Protein AF-A0A916G5L5-F1 (afdb_monomer)

Radius of gyration: 26.06 Å; Cα contacts (8 Å, |Δi|>4): 77; chains: 1; bounding box: 59×26×70 Å

Foldseek 3Di:
DVVVVVVVVVVVVVVVVVVVVVVVVVVVCVVPPDLVPFAEEEDEDEQQQDDPVVVVVVVVVCVVVGHSYYDYHYDYPPGDHHPGHPPDPVNVD

Mean predicted aligned error: 6.39 Å

Nearest PDB structures (foldseek):
  5ndy-assembly1_D  TM=5.288E-01  e=1.088E+00  Methanothermobacter thermautotrophicus str. Delta H
  4a26-assembly1_B  TM=3.764E-01  e=1.749E+00  Leishmania major

Secondary structure (DSSP, 8-state):
-HHHHHHHHHHHHHHHHHHHHHHHHHHHHHHS--GGGS-EEEEEEETTB--HHHHHHHHHHHHHTT--EEEEEEE-TT----SS-TTSHHHH-

Structure (mmCIF, N/CA/C/O backbone):
data_AF-A0A916G5L5-F1
#
_entry.id   AF-A0A916G5L5-F1
#
loop_
_atom_site.group_PDB
_atom_site.id
_atom_site.type_symbol
_atom_site.label_atom_id
_atom_site.label_alt_id
_atom_site.label_comp_id
_atom_site.label_asym_id
_atom_site.label_entity_id
_atom_site.label_seq_id
_atom_site.pdbx_PDB_ins_code
_atom_site.Cartn_x
_atom_site.Cartn_y
_atom_site.Cartn_z
_atom_site.occupancy
_atom_site.B_iso_or_equiv
_atom_site.auth_seq_id
_atom_site.auth_comp_id
_atom_site.auth_asym_id
_atom_site.auth_atom_id
_atom_site.pdbx_PDB_model_num
ATOM 1 N N . MET A 1 1 ? -39.332 15.954 46.995 1.00 61.50 1 MET A N 1
ATOM 2 C CA . MET A 1 1 ? -38.001 15.314 47.125 1.00 61.50 1 MET A CA 1
ATOM 3 C C . MET A 1 1 ? -37.889 13.981 46.374 1.00 61.50 1 MET A C 1
ATOM 5 O O . MET A 1 1 ? -36.948 13.843 45.609 1.00 61.50 1 MET A O 1
ATOM 9 N N . ALA A 1 2 ? -38.856 13.055 46.461 1.00 59.00 2 ALA A N 1
ATOM 10 C CA . ALA A 1 2 ? -38.795 11.757 45.756 1.00 59.00 2 ALA A CA 1
ATOM 11 C C . ALA A 1 2 ? -38.645 11.830 44.213 1.00 59.00 2 ALA A C 1
ATOM 13 O O . ALA A 1 2 ? -37.890 11.060 43.630 1.00 59.00 2 ALA A O 1
ATOM 14 N N . ARG A 1 3 ? -39.302 12.790 43.538 1.00 60.81 3 ARG A N 1
ATOM 15 C CA . ARG A 1 3 ? -39.209 12.956 42.069 1.00 60.81 3 ARG A CA 1
ATOM 16 C C . ARG A 1 3 ? -37.827 13.409 41.579 1.00 60.81 3 ARG A C 1
ATOM 18 O O . ARG A 1 3 ? -37.399 12.989 40.514 1.00 60.81 3 ARG A O 1
ATOM 25 N N . VAL A 1 4 ? -37.127 14.233 42.362 1.00 64.44 4 VAL A N 1
ATOM 26 C CA . VAL A 1 4 ? -35.777 14.720 42.022 1.00 64.44 4 VAL A CA 1
ATOM 27 C C . VAL A 1 4 ? -34.751 13.596 42.189 1.00 64.44 4 VAL A C 1
ATOM 29 O O . VAL A 1 4 ? -33.922 13.403 41.309 1.00 64.44 4 VAL A O 1
ATOM 32 N N . ALA A 1 5 ? -34.871 12.798 43.255 1.00 65.56 5 ALA A N 1
ATOM 33 C CA . ALA A 1 5 ? -34.026 11.623 43.481 1.00 65.56 5 ALA A CA 1
ATOM 34 C C . ALA A 1 5 ? -34.228 10.518 42.422 1.00 65.56 5 ALA A C 1
ATOM 36 O O . ALA A 1 5 ? -33.279 9.841 42.039 1.00 65.56 5 ALA A O 1
ATOM 37 N N . SER A 1 6 ? -35.453 10.354 41.910 1.00 72.31 6 SER A N 1
ATOM 38 C CA . SER A 1 6 ? -35.726 9.411 40.818 1.00 72.31 6 SER A CA 1
ATOM 39 C C . SER A 1 6 ? -35.114 9.863 39.488 1.00 72.31 6 SER A C 1
ATOM 41 O O . SER A 1 6 ? -34.630 9.027 38.733 1.00 72.31 6 SER A O 1
ATOM 43 N N . LEU A 1 7 ? -35.114 11.170 39.198 1.00 77.38 7 LEU A N 1
ATOM 44 C CA . LEU A 1 7 ? -34.577 11.705 37.944 1.00 77.38 7 LEU A CA 1
ATOM 45 C C . LEU A 1 7 ? -33.045 11.598 37.893 1.00 77.38 7 LEU A C 1
ATOM 47 O O . LEU A 1 7 ? -32.482 11.215 36.870 1.00 77.38 7 LEU A O 1
ATOM 51 N N . THR A 1 8 ? -32.367 11.878 39.009 1.00 81.62 8 THR A N 1
ATOM 52 C CA . THR A 1 8 ? -30.908 11.729 39.113 1.00 81.62 8 THR A CA 1
ATOM 53 C C . THR A 1 8 ? -30.477 10.269 38.995 1.00 81.62 8 THR A C 1
ATOM 55 O O . THR A 1 8 ? -29.523 9.979 38.276 1.00 81.62 8 THR A O 1
ATOM 58 N N . ALA A 1 9 ? -31.204 9.336 39.616 1.00 82.50 9 ALA A N 1
ATOM 59 C CA . ALA A 1 9 ? -30.937 7.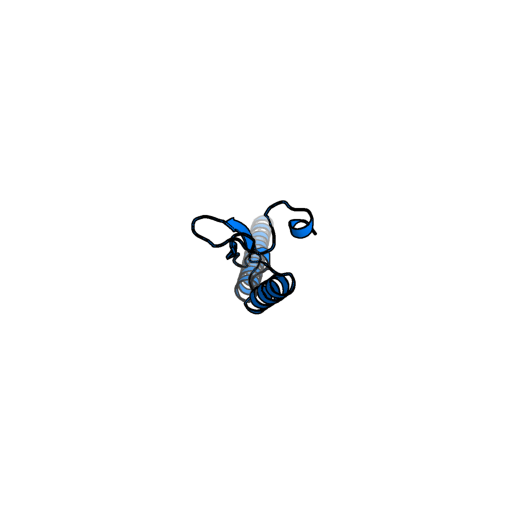905 39.476 1.00 82.50 9 ALA A CA 1
ATOM 60 C C . ALA A 1 9 ? -31.069 7.429 38.016 1.00 82.50 9 ALA A C 1
ATOM 62 O O . ALA A 1 9 ? -30.190 6.725 37.522 1.00 82.50 9 ALA A O 1
ATOM 63 N N . SER A 1 10 ? -32.106 7.861 37.289 1.00 84.50 10 SER A N 1
ATOM 64 C CA . SER A 1 10 ? -32.279 7.513 35.869 1.00 84.50 10 SER A CA 1
ATOM 65 C C . SER A 1 10 ? -31.165 8.067 34.973 1.00 84.50 10 SER A C 1
ATOM 67 O O . SER A 1 10 ? -30.725 7.376 34.052 1.00 84.50 10 SER A O 1
ATOM 69 N N . ILE A 1 11 ? -30.672 9.279 35.252 1.00 89.25 11 ILE A N 1
ATOM 70 C CA . ILE A 1 11 ? -29.537 9.871 34.525 1.00 89.25 11 ILE A CA 1
ATOM 71 C C . ILE A 1 11 ? -28.260 9.060 34.773 1.00 89.25 11 ILE A C 1
ATOM 73 O O . ILE A 1 11 ? -27.558 8.726 33.820 1.00 89.25 11 ILE A O 1
ATOM 77 N N . LEU A 1 12 ? -27.979 8.690 36.026 1.00 89.31 12 LEU A N 1
ATOM 78 C CA . LEU A 1 12 ? -26.795 7.896 36.374 1.00 89.31 12 LEU A CA 1
ATOM 79 C C . LEU A 1 12 ? -26.819 6.505 35.729 1.00 89.31 12 LEU A C 1
ATOM 81 O O . LEU A 1 12 ? -25.803 6.064 35.195 1.00 89.31 12 LEU A O 1
ATOM 85 N N . VAL A 1 13 ? -27.979 5.839 35.712 1.00 90.38 13 VAL A N 1
ATOM 86 C CA . VAL A 1 13 ? -28.146 4.538 35.039 1.00 90.38 13 VAL A CA 1
ATOM 87 C C . VAL A 1 13 ? -27.937 4.667 33.529 1.00 90.38 13 VAL A C 1
ATOM 89 O O . VAL A 1 13 ? -27.226 3.858 32.938 1.00 90.38 13 VAL A O 1
ATOM 92 N N . SER A 1 14 ? -28.501 5.705 32.908 1.00 87.94 14 SER A N 1
ATOM 93 C CA . SER A 1 14 ? -28.338 5.953 31.469 1.00 87.94 14 SER A CA 1
ATOM 94 C C . SER A 1 14 ? -26.877 6.222 31.099 1.00 87.94 14 SER A C 1
ATOM 96 O O . SER A 1 14 ? -26.386 5.697 30.100 1.00 87.94 14 SER A O 1
ATOM 98 N N . LEU A 1 15 ? -26.159 6.991 31.923 1.00 89.75 15 LEU A N 1
ATOM 99 C CA . LEU A 1 15 ? -24.743 7.289 31.712 1.00 89.75 15 LEU A CA 1
ATOM 100 C C . LEU A 1 15 ? -23.867 6.036 31.863 1.00 89.75 15 LEU A C 1
ATOM 102 O O . LEU A 1 15 ? -23.004 5.800 31.022 1.00 89.75 15 LEU A O 1
ATOM 106 N N . ALA A 1 16 ? -24.122 5.206 32.879 1.00 89.00 16 ALA A N 1
ATOM 107 C CA . ALA A 1 16 ? -23.408 3.942 33.077 1.00 89.00 16 ALA A CA 1
ATOM 108 C C . ALA A 1 16 ? -23.670 2.927 31.947 1.00 89.00 16 ALA A C 1
ATOM 110 O O . ALA A 1 16 ? -22.769 2.201 31.533 1.00 89.00 16 ALA A O 1
ATOM 111 N N . ALA A 1 17 ? -24.893 2.887 31.411 1.00 87.12 17 ALA A N 1
ATOM 112 C CA . ALA A 1 17 ? -25.206 2.059 30.249 1.00 87.12 17 ALA A CA 1
ATOM 113 C C . ALA A 1 17 ? -24.471 2.552 28.989 1.00 87.12 17 ALA A C 1
ATOM 115 O O . ALA A 1 17 ? -23.910 1.746 28.247 1.00 87.12 17 ALA A O 1
ATOM 116 N N . ALA A 1 18 ? -24.422 3.869 28.764 1.00 88.00 18 ALA A N 1
ATOM 117 C CA . ALA A 1 18 ? -23.711 4.457 27.630 1.00 88.00 18 ALA A CA 1
ATOM 118 C C . ALA A 1 18 ? -22.195 4.187 27.680 1.00 88.00 18 ALA A C 1
ATOM 120 O O . ALA A 1 18 ? -21.603 3.853 26.652 1.00 88.00 18 ALA A O 1
ATOM 121 N N . THR A 1 19 ? -21.566 4.270 28.859 1.00 88.56 19 THR A N 1
ATOM 122 C CA . THR A 1 19 ? -20.135 3.952 29.012 1.00 88.56 19 THR A CA 1
ATOM 123 C C . THR A 1 19 ? -19.848 2.473 28.767 1.00 88.56 19 THR A C 1
ATOM 125 O O . THR A 1 19 ? -18.901 2.160 28.047 1.00 88.56 19 THR A O 1
ATOM 128 N N . ALA A 1 20 ? -20.681 1.564 29.283 1.00 88.00 20 ALA A N 1
ATOM 129 C CA . ALA A 1 20 ? -20.533 0.126 29.051 1.00 88.00 20 ALA A CA 1
ATOM 130 C C . ALA A 1 20 ? -20.660 -0.243 27.560 1.00 88.00 20 ALA A C 1
ATOM 132 O O . ALA A 1 20 ? -19.863 -1.029 27.044 1.00 88.00 20 ALA A O 1
ATOM 133 N N . LEU A 1 21 ? -21.616 0.362 26.844 1.00 87.56 21 LEU A N 1
ATOM 134 C CA . LEU A 1 21 ? -21.765 0.187 25.394 1.00 87.56 21 LEU A CA 1
ATOM 135 C C . LEU A 1 21 ? -20.547 0.717 24.626 1.00 87.56 21 LEU A C 1
ATOM 137 O O . LEU A 1 21 ? -20.051 0.040 23.726 1.00 87.56 21 LEU A O 1
ATOM 141 N N . GLY A 1 22 ? -20.036 1.892 25.005 1.00 89.75 22 GLY A N 1
ATOM 142 C CA . GLY A 1 22 ? -18.821 2.463 24.419 1.00 89.75 22 GLY A CA 1
ATOM 143 C C . GLY A 1 22 ? -17.586 1.584 24.640 1.00 89.75 22 GLY A C 1
ATOM 144 O O . GLY A 1 22 ? -16.816 1.363 23.707 1.00 89.75 22 GLY A O 1
ATOM 145 N N . GLN A 1 23 ? -17.427 1.018 25.840 1.00 90.75 23 GLN A N 1
ATOM 146 C CA . GLN A 1 23 ? -16.332 0.098 26.158 1.00 90.75 23 GLN A CA 1
ATOM 147 C C . GLN A 1 23 ? -16.423 -1.199 25.345 1.00 90.75 23 GLN A C 1
ATOM 149 O O . GLN A 1 23 ? -15.419 -1.638 24.790 1.00 90.75 23 GLN A O 1
ATOM 154 N N . SER A 1 24 ? -17.623 -1.774 25.215 1.00 91.62 24 SER A N 1
ATOM 155 C CA . SER A 1 24 ? -17.848 -2.966 24.389 1.00 91.62 24 SER A CA 1
ATOM 156 C C . SER A 1 24 ? -17.551 -2.705 22.907 1.00 91.62 24 SER A C 1
ATOM 158 O O . SER A 1 24 ? -16.921 -3.534 22.247 1.00 91.62 24 SER A O 1
ATOM 160 N N . ALA A 1 25 ? -17.945 -1.538 22.386 1.00 94.25 25 ALA A N 1
ATOM 161 C CA . ALA A 1 25 ? -17.642 -1.139 21.014 1.00 94.25 25 ALA A CA 1
ATOM 162 C C . ALA A 1 25 ? -16.132 -0.967 20.787 1.00 94.25 25 ALA A C 1
ATOM 164 O O . ALA A 1 25 ? -15.604 -1.504 19.811 1.00 94.25 25 ALA A O 1
ATOM 165 N N . LEU A 1 26 ? -15.434 -0.286 21.704 1.00 96.06 26 LEU A N 1
ATOM 166 C CA . LEU A 1 26 ? -13.986 -0.093 21.631 1.00 96.06 26 LEU A CA 1
ATOM 167 C C . LEU A 1 26 ? -13.243 -1.430 21.685 1.00 96.06 26 LEU A C 1
ATOM 169 O O . LEU A 1 26 ? -12.393 -1.686 20.836 1.00 96.06 26 LEU A O 1
ATOM 173 N N . GLU A 1 27 ? -13.595 -2.301 22.633 1.00 96.62 27 GLU A N 1
ATOM 174 C CA . GLU A 1 27 ? -13.010 -3.637 22.758 1.00 96.62 27 GLU A CA 1
ATOM 175 C C . GLU A 1 27 ? -13.193 -4.448 21.471 1.00 96.62 27 GLU A C 1
ATOM 177 O O . GLU A 1 27 ? -12.240 -5.057 20.981 1.00 96.62 27 GLU A O 1
ATOM 182 N N . LYS A 1 28 ? -14.394 -4.412 20.882 1.00 96.31 28 LYS A N 1
ATOM 183 C CA . LYS A 1 28 ? -14.670 -5.082 19.609 1.00 96.31 28 LYS A CA 1
ATOM 184 C C . LYS A 1 28 ? -13.799 -4.528 18.481 1.00 96.31 28 LYS A C 1
ATOM 186 O O . LYS A 1 28 ? -13.154 -5.316 17.800 1.00 96.31 28 LYS A O 1
ATOM 191 N N . SER A 1 29 ? -13.743 -3.205 18.310 1.00 96.56 29 SER A N 1
ATOM 192 C CA . SER A 1 29 ? -12.915 -2.572 17.269 1.00 96.56 29 SER A CA 1
ATOM 193 C C . SER A 1 29 ? -11.416 -2.735 17.505 1.00 96.56 29 SER A C 1
ATOM 195 O O . SER A 1 29 ? -10.634 -2.662 16.572 1.00 96.56 29 SER A O 1
ATOM 197 N N . PHE A 1 30 ? -10.991 -2.953 18.747 1.00 96.31 30 PHE A N 1
ATOM 198 C CA . PHE A 1 30 ? -9.592 -3.220 19.052 1.00 96.31 30 PHE A CA 1
ATOM 199 C C . PHE A 1 30 ? -9.211 -4.662 18.697 1.00 96.31 30 PHE A C 1
ATOM 201 O O . PHE A 1 30 ? -8.132 -4.901 18.163 1.00 96.31 30 PHE A O 1
ATOM 208 N N . ARG A 1 31 ? -10.108 -5.625 18.959 1.00 97.19 31 ARG A N 1
ATOM 209 C CA . ARG A 1 31 ? -9.924 -7.034 18.573 1.00 97.19 31 ARG A CA 1
ATOM 210 C C . ARG A 1 31 ? -10.031 -7.252 17.062 1.00 97.19 31 ARG A C 1
ATOM 212 O O . ARG A 1 31 ? -9.311 -8.093 16.535 1.00 97.19 31 ARG A O 1
ATOM 219 N N . ASP A 1 32 ? -10.916 -6.516 16.393 1.00 95.75 32 ASP A N 1
ATOM 220 C CA . ASP A 1 32 ? -11.112 -6.541 14.940 1.00 95.75 32 ASP A CA 1
ATOM 221 C C . ASP A 1 32 ? -11.067 -5.106 14.380 1.00 95.75 32 ASP A C 1
ATOM 223 O O . ASP A 1 32 ? -12.108 -4.444 14.277 1.00 95.75 32 ASP A O 1
ATOM 227 N N . PRO A 1 33 ? -9.858 -4.583 14.088 1.00 96.38 33 PRO A N 1
ATOM 228 C CA . PRO A 1 33 ? -9.674 -3.217 13.61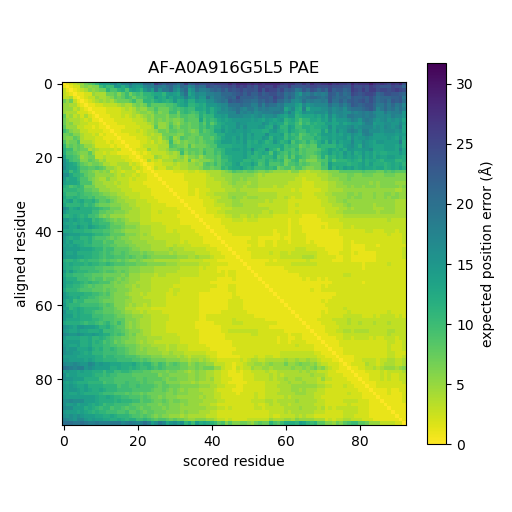1 1.00 96.38 33 PRO A CA 1
ATOM 229 C C . PRO A 1 33 ? -10.447 -2.927 12.321 1.00 96.38 33 PRO A C 1
ATOM 231 O O . PRO A 1 33 ? -10.362 -3.702 11.360 1.00 96.38 33 PRO A O 1
ATOM 234 N N . PRO A 1 34 ? -11.154 -1.784 12.243 1.00 95.56 34 PRO A N 1
ATOM 235 C CA . PRO A 1 34 ? -11.863 -1.408 11.033 1.00 95.56 34 PRO A CA 1
ATOM 236 C C . PRO A 1 34 ? -10.875 -1.045 9.914 1.00 95.56 34 PRO A C 1
ATOM 238 O O . PRO A 1 34 ? -9.673 -0.864 10.131 1.00 95.56 34 PRO A O 1
ATOM 241 N N . ARG A 1 35 ? -11.372 -0.937 8.677 1.00 95.12 35 ARG A N 1
ATOM 242 C CA . ARG A 1 35 ? -10.524 -0.744 7.489 1.00 95.12 35 ARG A CA 1
ATOM 243 C C . ARG A 1 35 ? -9.676 0.526 7.576 1.00 95.12 35 ARG A C 1
ATOM 245 O O . ARG A 1 35 ? -8.516 0.495 7.185 1.00 95.12 35 ARG A O 1
ATOM 252 N N . GLU A 1 36 ? -10.247 1.609 8.081 1.00 96.50 36 GLU A N 1
ATOM 253 C CA . GLU A 1 36 ? -9.611 2.916 8.261 1.00 96.50 36 GLU A CA 1
ATOM 254 C C . GLU A 1 36 ? -8.459 2.911 9.276 1.00 96.50 36 GLU A C 1
ATOM 256 O O . GLU A 1 36 ? -7.622 3.806 9.241 1.00 96.50 36 GLU A O 1
ATOM 261 N N . ALA A 1 37 ? -8.385 1.899 10.147 1.00 97.50 37 ALA A N 1
ATOM 262 C CA . ALA A 1 37 ? -7.287 1.727 11.095 1.00 97.50 37 ALA A CA 1
ATOM 263 C C . ALA A 1 37 ? -6.123 0.900 10.520 1.00 97.50 37 ALA A C 1
ATOM 265 O O . ALA A 1 37 ? -5.085 0.758 11.170 1.00 97.50 37 ALA A O 1
ATOM 266 N N . ARG A 1 38 ? -6.275 0.321 9.320 1.00 97.88 38 ARG A N 1
ATOM 267 C CA . ARG A 1 38 ? -5.224 -0.495 8.706 1.00 97.88 38 ARG A CA 1
ATOM 268 C C . ARG A 1 38 ? -4.065 0.384 8.228 1.00 97.88 38 ARG A C 1
ATOM 270 O O . ARG A 1 38 ? -4.306 1.418 7.607 1.00 97.88 38 ARG A O 1
ATOM 277 N N . PRO A 1 39 ? -2.808 -0.040 8.436 1.00 97.88 39 PRO A N 1
ATOM 278 C CA . PRO A 1 39 ? -1.659 0.731 7.988 1.00 97.88 39 PRO A CA 1
ATOM 279 C C . PRO A 1 39 ? -1.574 0.768 6.461 1.00 97.88 39 PRO A C 1
ATOM 281 O O . PRO A 1 39 ? -2.042 -0.138 5.763 1.00 97.88 39 PRO A O 1
ATOM 284 N N . HIS A 1 40 ? -0.944 1.820 5.948 1.00 98.31 40 HIS A N 1
ATOM 285 C CA . HIS A 1 40 ? -0.589 1.960 4.539 1.00 98.31 40 HIS A CA 1
ATOM 286 C C . HIS A 1 40 ? 0.919 1.783 4.347 1.00 98.31 40 HIS A C 1
ATOM 288 O O . HIS A 1 40 ? 1.688 1.883 5.303 1.00 98.31 40 HIS A O 1
ATOM 294 N N . THR A 1 41 ? 1.341 1.553 3.105 1.00 98.31 41 THR A N 1
ATOM 295 C CA . THR A 1 41 ? 2.760 1.494 2.730 1.00 98.31 41 THR A CA 1
ATOM 296 C C . THR A 1 41 ? 3.100 2.481 1.617 1.00 98.31 41 THR A C 1
ATOM 298 O O . THR A 1 41 ? 2.223 2.935 0.879 1.00 98.31 41 THR A O 1
ATOM 301 N N . TRP A 1 42 ? 4.382 2.796 1.473 1.00 98.50 42 TRP A N 1
ATOM 302 C CA . TRP A 1 42 ? 4.905 3.427 0.265 1.00 98.50 42 TRP A CA 1
ATOM 3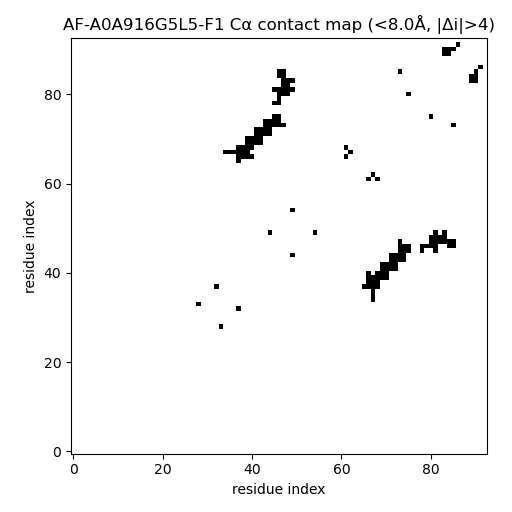03 C C . TRP A 1 42 ? 5.270 2.349 -0.745 1.00 98.50 42 TRP A C 1
ATOM 305 O O . TRP A 1 42 ? 5.922 1.361 -0.404 1.00 98.50 42 TRP A O 1
ATOM 315 N N . TRP A 1 43 ? 4.855 2.547 -1.990 1.00 98.44 43 TRP A N 1
ATOM 316 C CA . TRP A 1 43 ? 5.138 1.632 -3.084 1.00 98.44 43 TRP A CA 1
ATOM 317 C C . TRP A 1 43 ? 5.783 2.406 -4.228 1.00 98.44 43 TRP A C 1
ATOM 319 O O . TRP A 1 43 ? 5.127 3.136 -4.971 1.00 98.44 43 TRP A O 1
ATOM 329 N N . HIS A 1 44 ? 7.106 2.295 -4.308 1.00 97.69 44 HIS A N 1
ATOM 330 C CA . HIS A 1 44 ? 7.899 2.971 -5.322 1.00 97.69 44 HIS A CA 1
ATOM 331 C C . HIS A 1 44 ? 7.961 2.108 -6.577 1.00 97.69 44 HIS A C 1
ATOM 333 O O . HIS A 1 44 ? 8.484 0.995 -6.548 1.00 97.69 44 HIS A O 1
ATOM 339 N N . TRP A 1 45 ? 7.439 2.626 -7.680 1.00 97.50 45 TRP A N 1
ATOM 340 C CA . TRP A 1 45 ? 7.663 2.069 -9.003 1.00 97.50 45 TRP A CA 1
ATOM 341 C C . TRP A 1 45 ? 8.983 2.621 -9.531 1.00 97.50 45 TRP A C 1
ATOM 343 O O . TRP A 1 45 ? 9.200 3.833 -9.602 1.00 97.50 45 TRP A O 1
ATOM 353 N N . MET A 1 46 ? 9.889 1.699 -9.832 1.00 97.38 46 MET A N 1
ATOM 354 C CA . MET A 1 46 ? 11.304 1.990 -10.021 1.00 97.38 46 MET A CA 1
ATOM 355 C C . MET A 1 46 ? 11.590 2.210 -11.506 1.00 97.38 46 MET A C 1
ATOM 357 O O . MET A 1 46 ? 11.789 1.257 -12.248 1.00 97.38 46 MET A O 1
ATOM 361 N N . ASN A 1 47 ? 11.590 3.463 -11.946 1.00 9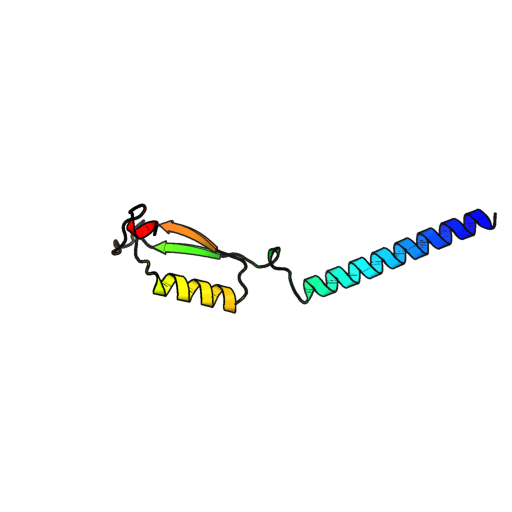6.75 47 ASN A N 1
ATOM 362 C CA . ASN A 1 47 ? 11.952 3.924 -13.288 1.00 96.75 47 ASN A CA 1
ATOM 363 C C . ASN A 1 47 ? 11.334 3.114 -14.441 1.00 96.75 47 ASN A C 1
ATOM 365 O O . ASN A 1 47 ? 12.045 2.630 -15.314 1.00 96.75 47 ASN A O 1
ATOM 369 N N . GLY A 1 48 ? 10.020 2.884 -14.412 1.00 96.19 48 GLY A N 1
ATOM 370 C CA . GLY A 1 48 ? 9.350 2.116 -15.468 1.00 96.19 48 GLY A CA 1
ATOM 371 C C . GLY A 1 48 ? 9.531 0.596 -15.398 1.00 96.19 48 GLY A C 1
ATOM 372 O O . GLY A 1 48 ? 8.996 -0.121 -16.243 1.00 96.19 48 GL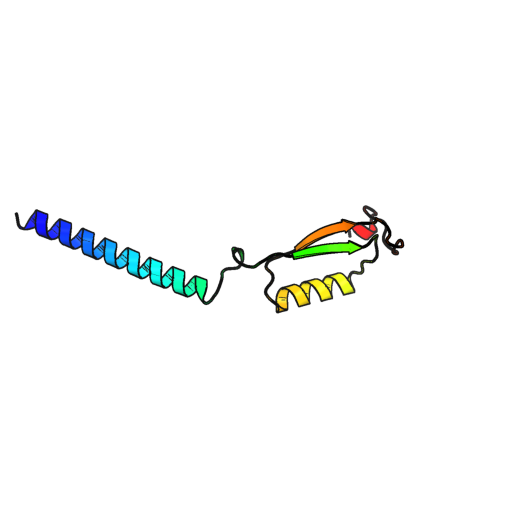Y A O 1
ATOM 373 N N . ASN A 1 49 ? 10.237 0.073 -14.388 1.00 96.88 49 ASN A N 1
ATOM 374 C CA . ASN A 1 49 ? 10.332 -1.363 -14.108 1.00 96.88 49 ASN A CA 1
ATOM 375 C C . ASN A 1 49 ? 9.074 -1.838 -13.372 1.00 96.88 49 ASN A C 1
ATOM 377 O O . ASN A 1 49 ? 9.096 -2.159 -12.184 1.00 96.88 49 ASN A O 1
ATOM 381 N N . VAL A 1 50 ? 7.957 -1.840 -14.091 1.00 95.81 50 VAL A N 1
ATOM 382 C CA . VAL A 1 50 ? 6.646 -2.234 -13.585 1.00 95.81 50 VAL A CA 1
ATOM 383 C C . VAL A 1 50 ? 5.949 -3.136 -14.597 1.00 95.81 50 VAL A C 1
ATOM 385 O O . VAL A 1 50 ? 6.085 -2.963 -15.805 1.00 95.81 50 VAL A O 1
ATOM 388 N N . THR A 1 51 ? 5.199 -4.122 -14.107 1.00 96.25 51 THR A N 1
ATOM 389 C CA . THR A 1 51 ? 4.384 -5.008 -14.947 1.00 96.25 51 THR A CA 1
ATOM 390 C C . THR A 1 51 ? 3.008 -5.200 -14.323 1.00 96.25 51 THR A C 1
ATOM 392 O O . THR A 1 51 ? 2.875 -5.185 -13.100 1.00 96.25 51 THR A O 1
ATOM 395 N N . ARG A 1 52 ? 1.977 -5.447 -15.144 1.00 95.44 52 ARG A N 1
ATOM 396 C CA . ARG A 1 52 ? 0.619 -5.737 -14.641 1.00 95.44 52 ARG A CA 1
ATOM 397 C C . ARG A 1 52 ? 0.592 -6.951 -13.712 1.00 95.44 52 ARG A C 1
ATOM 399 O O . ARG A 1 52 ? -0.049 -6.902 -12.672 1.00 95.44 52 ARG A O 1
ATOM 406 N N . ALA A 1 53 ? 1.324 -8.010 -14.063 1.00 97.81 53 ALA A N 1
ATOM 407 C CA . ALA A 1 53 ? 1.422 -9.210 -13.236 1.00 97.81 53 ALA A CA 1
ATOM 408 C C . ALA A 1 53 ? 2.060 -8.916 -11.866 1.00 97.81 53 ALA A C 1
ATOM 410 O O . ALA A 1 53 ? 1.545 -9.371 -10.848 1.00 97.81 53 ALA A O 1
ATOM 411 N N . GLY A 1 54 ? 3.131 -8.114 -11.836 1.00 98.06 54 GLY A N 1
ATOM 412 C CA . GLY A 1 54 ? 3.762 -7.669 -10.591 1.00 98.06 54 GLY A CA 1
ATOM 413 C C . GLY A 1 54 ? 2.836 -6.793 -9.748 1.00 98.06 54 GLY A C 1
ATOM 414 O O . GLY A 1 54 ? 2.692 -7.036 -8.558 1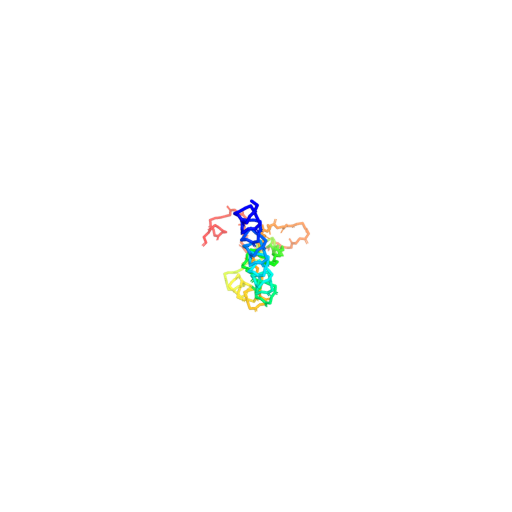.00 98.06 54 GLY A O 1
ATOM 415 N N . ILE A 1 55 ? 2.127 -5.846 -10.377 1.00 97.56 55 ILE A N 1
ATOM 416 C CA . ILE A 1 55 ? 1.115 -5.011 -9.710 1.00 97.56 55 ILE A CA 1
ATOM 417 C C . ILE A 1 55 ? 0.057 -5.879 -9.020 1.00 97.56 55 ILE A C 1
ATOM 419 O O . ILE A 1 55 ? -0.271 -5.643 -7.859 1.00 97.56 55 ILE A O 1
ATOM 423 N N . THR A 1 56 ? -0.476 -6.885 -9.716 1.00 98.44 56 THR A N 1
ATOM 424 C CA . THR A 1 56 ? -1.470 -7.802 -9.144 1.00 98.44 56 THR A CA 1
ATOM 425 C C . THR A 1 56 ? -0.895 -8.579 -7.965 1.00 98.44 56 THR A C 1
ATOM 427 O O . THR A 1 56 ? -1.504 -8.578 -6.897 1.00 98.44 56 THR A O 1
ATOM 430 N N . ALA A 1 57 ? 0.282 -9.186 -8.132 1.00 98.69 57 ALA A N 1
ATOM 431 C CA . ALA A 1 57 ? 0.920 -9.974 -7.082 1.00 98.69 57 ALA A CA 1
ATOM 432 C C . ALA A 1 57 ? 1.211 -9.137 -5.824 1.00 98.69 57 ALA A C 1
ATOM 434 O O . ALA A 1 57 ? 0.908 -9.567 -4.710 1.00 98.69 57 ALA A O 1
ATOM 435 N N . ASP A 1 58 ? 1.726 -7.919 -6.001 1.00 98.62 58 ASP A N 1
ATOM 436 C CA . ASP A 1 58 ? 2.004 -6.995 -4.904 1.00 98.62 58 ASP A CA 1
ATOM 437 C C . ASP A 1 58 ? 0.714 -6.632 -4.155 1.00 98.62 58 ASP A C 1
ATOM 439 O O . ASP A 1 58 ? 0.649 -6.760 -2.932 1.00 98.62 58 ASP A O 1
ATOM 443 N N . LEU A 1 59 ? -0.348 -6.234 -4.864 1.00 98.38 59 LEU A N 1
ATOM 444 C CA . LEU A 1 59 ? -1.621 -5.853 -4.239 1.00 98.38 59 LEU A CA 1
ATOM 445 C C . LEU A 1 59 ? -2.305 -7.028 -3.522 1.00 98.38 59 LEU A C 1
ATOM 447 O O . LEU A 1 59 ? -2.889 -6.837 -2.448 1.00 98.38 59 LEU A O 1
ATOM 451 N N . GLU A 1 60 ? -2.220 -8.240 -4.072 1.00 98.69 60 GLU A N 1
ATOM 452 C CA . GLU A 1 60 ? -2.705 -9.459 -3.418 1.00 98.69 60 GLU A CA 1
ATOM 453 C C . GLU A 1 60 ? -1.928 -9.745 -2.131 1.00 98.69 60 GLU A C 1
ATOM 455 O O . GLU A 1 60 ? -2.544 -9.968 -1.084 1.00 98.69 60 GLU A O 1
ATOM 460 N N . ALA A 1 61 ? -0.596 -9.651 -2.165 1.00 98.69 61 ALA A N 1
ATOM 461 C CA . ALA A 1 61 ? 0.246 -9.822 -0.984 1.00 98.69 61 ALA A CA 1
ATOM 462 C C . ALA A 1 61 ? -0.067 -8.766 0.091 1.00 98.69 61 ALA A C 1
ATOM 464 O O . ALA A 1 61 ? -0.276 -9.107 1.258 1.00 98.69 61 ALA A O 1
ATOM 465 N N . MET A 1 62 ? -0.199 -7.491 -0.296 1.00 98.56 62 MET A N 1
ATOM 466 C CA . MET A 1 62 ? -0.591 -6.402 0.609 1.00 98.56 62 MET A CA 1
ATOM 467 C C . MET A 1 62 ? -1.951 -6.676 1.266 1.00 98.56 62 MET A C 1
ATOM 469 O O . MET A 1 62 ? -2.123 -6.467 2.472 1.00 98.56 62 MET A O 1
ATOM 473 N N . LYS A 1 63 ? -2.921 -7.185 0.496 1.00 97.69 63 LYS A N 1
ATOM 474 C CA . LYS A 1 63 ? -4.242 -7.558 1.014 1.00 97.69 63 LYS A CA 1
ATOM 475 C C . LYS A 1 63 ? -4.161 -8.729 1.992 1.00 97.69 63 LYS A C 1
ATOM 477 O O . LYS A 1 63 ? -4.828 -8.671 3.030 1.00 97.69 63 LYS A O 1
ATOM 482 N N . GLN A 1 64 ? -3.370 -9.755 1.676 1.00 98.38 64 GLN A N 1
ATOM 483 C CA . GLN A 1 64 ? -3.184 -10.950 2.506 1.00 98.38 64 GLN A CA 1
ATOM 484 C C . GLN A 1 64 ? -2.610 -10.611 3.882 1.00 98.38 64 GLN A C 1
ATOM 486 O O . GLN A 1 64 ? -3.099 -11.125 4.885 1.00 98.38 64 GLN A O 1
ATOM 491 N N . ILE A 1 65 ? -1.636 -9.700 3.948 1.00 97.56 65 ILE A N 1
ATOM 492 C CA . ILE A 1 65 ? -1.024 -9.278 5.220 1.00 97.56 65 ILE A CA 1
ATOM 493 C C . ILE A 1 65 ? -1.820 -8.189 5.956 1.00 97.56 65 ILE A C 1
ATOM 495 O O . ILE A 1 65 ? -1.435 -7.765 7.042 1.00 97.56 65 ILE A O 1
ATOM 499 N N . GLY A 1 66 ? -2.935 -7.725 5.385 1.00 97.12 66 GLY A N 1
ATOM 500 C CA . GLY A 1 66 ? -3.863 -6.821 6.061 1.00 97.12 66 GLY A CA 1
ATOM 501 C C . GLY A 1 66 ? -3.607 -5.324 5.875 1.00 97.12 66 GLY A C 1
ATOM 502 O O . GLY A 1 66 ? -4.212 -4.539 6.606 1.00 97.12 66 GLY A O 1
ATOM 503 N N . LEU A 1 67 ? -2.803 -4.899 4.893 1.00 98.31 67 LEU A N 1
ATOM 504 C CA . LEU A 1 67 ? -2.647 -3.472 4.587 1.00 98.31 67 LEU A CA 1
ATOM 505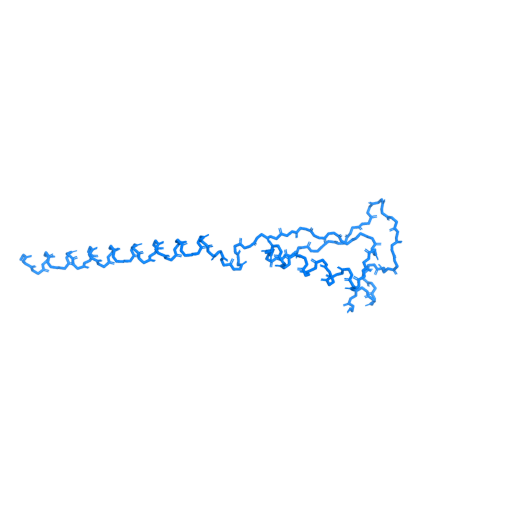 C C . LEU A 1 67 ? -3.975 -2.840 4.133 1.00 98.31 67 LEU A C 1
ATOM 507 O O . LEU A 1 67 ? -4.852 -3.491 3.550 1.00 98.31 67 LEU A O 1
ATOM 511 N N . GLY A 1 68 ? -4.137 -1.557 4.457 1.00 97.38 68 GLY A N 1
ATOM 512 C CA . GLY A 1 68 ? -5.307 -0.744 4.113 1.00 97.38 68 GLY A CA 1
ATOM 513 C C . GLY A 1 68 ? -5.206 -0.081 2.741 1.00 97.38 68 GLY A C 1
ATOM 514 O O . GLY A 1 68 ? -6.232 0.178 2.107 1.00 97.38 68 GLY A O 1
ATOM 515 N N . GLY A 1 69 ? -3.977 0.136 2.271 1.00 97.56 69 GLY A N 1
ATOM 516 C CA . GLY A 1 69 ? -3.683 0.833 1.027 1.00 97.56 69 GLY A CA 1
ATOM 517 C C . GLY A 1 69 ? -2.187 1.045 0.805 1.00 97.56 69 GLY A C 1
ATOM 518 O O . GLY A 1 69 ? -1.352 0.693 1.641 1.00 97.56 69 GLY A O 1
ATOM 519 N N . ALA A 1 70 ? -1.864 1.646 -0.336 1.00 98.06 70 ALA A N 1
ATOM 520 C CA . ALA A 1 70 ? -0.513 2.033 -0.708 1.00 98.06 70 ALA A CA 1
ATOM 521 C C . ALA A 1 70 ? -0.522 3.440 -1.311 1.00 98.06 70 ALA A C 1
ATOM 523 O O . ALA A 1 70 ? -1.478 3.828 -1.986 1.00 98.06 70 ALA A O 1
ATOM 524 N N . GLN A 1 71 ? 0.551 4.187 -1.078 1.00 98.38 71 GLN A N 1
ATOM 525 C CA . GLN A 1 71 ? 0.828 5.436 -1.771 1.00 98.38 71 GLN A CA 1
ATOM 526 C C . GLN A 1 71 ? 1.906 5.184 -2.821 1.00 98.38 71 GLN A C 1
ATOM 528 O O . GLN A 1 71 ? 3.000 4.723 -2.492 1.00 98.38 71 GLN A O 1
ATOM 533 N N . ILE A 1 72 ? 1.558 5.441 -4.081 1.00 97.06 72 ILE A N 1
ATOM 534 C CA . ILE A 1 72 ? 2.400 5.113 -5.231 1.00 97.06 72 ILE A CA 1
ATOM 535 C C . ILE A 1 72 ? 3.278 6.309 -5.580 1.00 97.06 72 ILE A C 1
ATOM 537 O O . ILE A 1 72 ? 2.787 7.433 -5.703 1.00 97.06 72 ILE A O 1
ATOM 541 N N . PHE A 1 73 ? 4.564 6.044 -5.786 1.00 96.81 73 PHE A N 1
ATOM 542 C CA . PHE A 1 73 ? 5.546 7.017 -6.253 1.00 96.81 73 PHE A CA 1
ATOM 543 C C . PHE A 1 73 ? 6.280 6.446 -7.460 1.00 96.81 73 PHE A C 1
ATOM 545 O O . PHE A 1 73 ? 6.700 5.295 -7.426 1.00 96.81 73 PHE A O 1
ATOM 552 N N . ASN A 1 74 ? 6.484 7.246 -8.502 1.00 95.81 74 ASN A N 1
ATOM 553 C CA . ASN A 1 74 ? 7.436 6.905 -9.555 1.00 95.81 74 ASN A CA 1
ATOM 554 C C . ASN A 1 74 ? 8.781 7.563 -9.231 1.00 95.81 74 ASN A C 1
ATOM 556 O O . ASN A 1 74 ? 8.826 8.775 -9.017 1.00 95.81 74 ASN A O 1
ATOM 560 N N . VAL A 1 75 ? 9.857 6.780 -9.188 1.00 96.81 75 VAL A N 1
ATOM 561 C CA . VAL A 1 75 ? 11.210 7.262 -8.864 1.00 96.81 75 VAL A CA 1
ATOM 562 C C . VAL A 1 75 ? 12.210 6.784 -9.905 1.00 96.81 75 VAL A C 1
ATOM 564 O O . VAL A 1 75 ? 12.085 5.672 -10.404 1.00 96.81 75 VAL A O 1
ATOM 567 N N . SER A 1 76 ? 13.203 7.610 -10.234 1.00 96.00 76 SER A N 1
ATOM 568 C CA . SER A 1 76 ? 14.148 7.327 -11.326 1.00 96.00 76 SER A CA 1
ATOM 569 C C . SER A 1 76 ? 15.624 7.525 -10.974 1.00 96.00 76 SER A C 1
ATOM 571 O O . SER A 1 76 ? 16.489 7.107 -11.739 1.00 96.00 76 SER A O 1
ATOM 573 N N . GLU A 1 77 ? 15.936 8.141 -9.832 1.00 95.94 77 GLU A N 1
ATOM 574 C CA . GLU A 1 77 ? 17.307 8.532 -9.485 1.00 95.94 77 GLU A CA 1
ATOM 575 C C . GLU A 1 77 ? 18.230 7.313 -9.329 1.00 95.94 77 GLU A C 1
ATOM 577 O O . GLU A 1 77 ? 18.052 6.497 -8.426 1.00 95.94 77 GLU A O 1
ATOM 582 N N . GLY A 1 78 ? 19.221 7.190 -10.220 1.00 95.06 78 GLY A N 1
ATOM 583 C CA . GLY A 1 78 ? 20.209 6.105 -10.201 1.00 95.06 78 GLY A CA 1
ATOM 584 C C . GLY A 1 78 ? 19.682 4.718 -10.597 1.00 95.06 78 GLY A C 1
ATOM 585 O O . GLY A 1 78 ? 20.379 3.726 -10.383 1.00 95.06 78 GLY A O 1
ATOM 586 N N . ILE A 1 79 ? 18.475 4.621 -11.164 1.00 96.69 79 ILE A N 1
ATOM 587 C CA . ILE A 1 79 ? 17.823 3.348 -11.512 1.00 96.69 79 ILE A CA 1
ATOM 588 C C . ILE A 1 79 ? 17.824 3.172 -13.039 1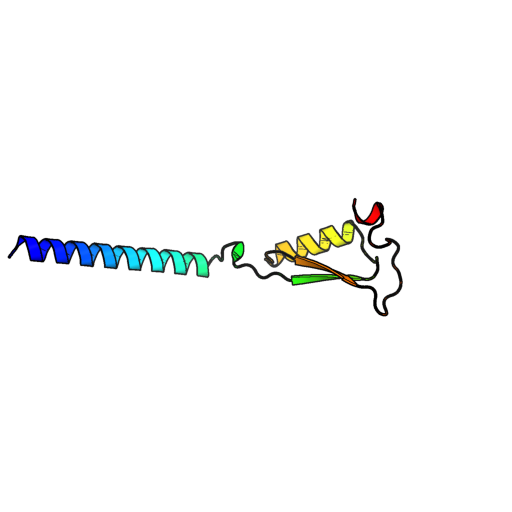.00 96.69 79 ILE A C 1
ATOM 590 O O . ILE A 1 79 ? 17.392 4.087 -13.739 1.00 96.69 79 ILE A O 1
ATOM 594 N N . PRO A 1 80 ? 18.245 2.017 -13.591 1.00 96.56 80 PRO A N 1
ATOM 595 C CA . PRO A 1 80 ? 18.129 1.743 -15.024 1.00 96.56 80 PRO A CA 1
ATOM 596 C C . PRO A 1 80 ? 16.687 1.846 -15.535 1.00 96.56 80 PRO A C 1
ATOM 598 O O . PRO A 1 80 ? 15.751 1.420 -14.858 1.00 96.56 80 PRO A O 1
ATOM 601 N N . GLU A 1 81 ? 16.516 2.404 -16.732 1.00 96.19 81 GLU A N 1
ATOM 602 C CA . GLU A 1 81 ? 15.197 2.578 -17.341 1.00 96.19 81 GLU A CA 1
ATOM 603 C C . GLU A 1 81 ? 14.565 1.224 -17.676 1.00 96.19 81 GLU A C 1
ATOM 605 O O . GLU A 1 81 ? 15.176 0.361 -18.311 1.00 96.19 81 GLU A O 1
ATOM 610 N N . GLY A 1 82 ? 13.342 1.036 -17.191 1.00 96.12 82 GLY A N 1
ATOM 611 C CA . GLY A 1 82 ? 12.492 -0.091 -17.526 1.00 96.12 82 GLY A CA 1
ATOM 612 C C . GLY A 1 82 ? 11.718 0.146 -18.825 1.00 96.12 82 GLY A C 1
ATOM 613 O O . GLY A 1 82 ? 11.788 1.215 -19.425 1.00 96.12 82 GLY A O 1
ATOM 614 N N . PRO A 1 83 ? 10.938 -0.846 -19.272 1.00 95.81 83 PRO A N 1
ATOM 615 C CA . PRO A 1 83 ? 10.280 -0.790 -20.574 1.00 95.81 83 PRO A CA 1
ATOM 616 C C . PRO A 1 83 ? 9.148 0.245 -20.657 1.00 95.81 83 PRO A C 1
ATOM 618 O O . PRO A 1 83 ? 8.747 0.605 -21.760 1.00 95.81 83 PRO A O 1
ATOM 621 N N . ILE A 1 84 ? 8.615 0.710 -19.519 1.00 95.69 84 ILE A N 1
ATOM 622 C CA . ILE A 1 84 ? 7.437 1.583 -19.479 1.00 95.69 84 ILE A CA 1
ATOM 623 C C . ILE A 1 84 ? 7.834 3.010 -19.103 1.00 95.69 84 ILE A C 1
ATOM 625 O O . ILE A 1 84 ? 8.085 3.311 -17.936 1.00 95.69 84 ILE A O 1
ATOM 629 N N . ALA A 1 85 ? 7.809 3.922 -20.072 1.00 94.88 85 ALA A N 1
ATOM 630 C CA . ALA A 1 85 ? 8.063 5.334 -19.810 1.00 94.88 85 ALA A CA 1
ATOM 631 C C . ALA A 1 85 ? 6.962 5.950 -18.924 1.00 94.88 85 ALA A C 1
ATOM 633 O O . ALA A 1 85 ? 5.763 5.784 -19.184 1.00 94.88 85 ALA A O 1
ATOM 634 N N . TYR A 1 86 ? 7.362 6.706 -17.899 1.00 94.12 86 TYR A N 1
ATOM 635 C CA . TYR A 1 86 ? 6.436 7.427 -17.024 1.00 94.12 86 TYR A CA 1
ATOM 636 C C . TYR A 1 86 ? 5.558 8.401 -17.825 1.00 94.12 86 TYR A C 1
ATOM 638 O O . TYR A 1 86 ? 6.042 9.097 -18.714 1.00 94.12 86 TYR A O 1
ATOM 646 N N . ASN A 1 87 ? 4.261 8.468 -17.506 1.00 93.44 87 ASN A N 1
ATOM 647 C CA . ASN A 1 87 ? 3.268 9.276 -18.230 1.00 93.44 87 ASN A CA 1
ATOM 648 C C . ASN A 1 87 ? 3.125 8.961 -19.736 1.00 93.44 87 ASN A C 1
ATOM 650 O O . ASN A 1 87 ? 2.545 9.760 -20.475 1.00 93.44 87 ASN A O 1
ATOM 654 N N . SER A 1 88 ? 3.577 7.800 -20.206 1.00 95.94 88 SER A N 1
ATOM 655 C CA . SER A 1 88 ? 3.167 7.275 -21.515 1.00 95.94 88 SER A CA 1
ATOM 656 C C . SER A 1 88 ? 1.698 6.820 -21.509 1.00 95.94 88 SER A C 1
ATOM 658 O O . SER A 1 88 ? 1.052 6.764 -20.458 1.00 95.94 88 SER A O 1
ATOM 660 N N . ASP A 1 89 ? 1.147 6.498 -22.682 1.00 96.88 89 ASP A N 1
ATOM 661 C CA . ASP A 1 89 ? -0.184 5.881 -22.771 1.00 96.88 89 ASP A CA 1
ATOM 662 C C . ASP A 1 89 ? -0.211 4.507 -22.096 1.00 96.88 89 ASP A C 1
ATOM 664 O O . ASP A 1 89 ? -1.152 4.200 -21.366 1.00 96.88 89 ASP A O 1
ATOM 668 N N . GLU A 1 90 ? 0.852 3.718 -22.267 1.00 93.81 90 GLU A N 1
ATOM 669 C CA . GLU A 1 90 ? 0.983 2.403 -21.638 1.00 93.81 90 GLU A CA 1
ATOM 670 C C . GLU A 1 90 ? 1.029 2.490 -20.107 1.00 93.81 90 GLU A C 1
ATOM 672 O O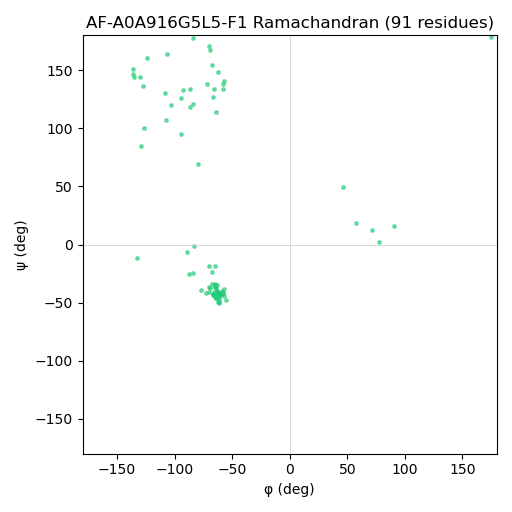 . GLU A 1 90 ? 0.452 1.643 -19.435 1.00 93.81 90 GLU A O 1
ATOM 677 N N . TRP A 1 91 ? 1.634 3.545 -19.550 1.00 93.94 91 TRP A N 1
ATOM 678 C CA . TRP A 1 91 ? 1.645 3.800 -18.106 1.00 93.94 91 TRP A CA 1
ATOM 679 C C . TRP A 1 91 ? 0.253 4.096 -17.526 1.00 93.94 91 TRP A C 1
ATOM 681 O O . TRP A 1 91 ? -0.020 3.786 -16.368 1.00 93.94 91 TRP A O 1
ATOM 691 N N . ARG A 1 92 ? -0.613 4.767 -18.295 1.00 91.31 92 ARG A N 1
ATOM 692 C CA . ARG A 1 92 ? -1.941 5.199 -17.828 1.00 91.31 92 ARG A CA 1
ATOM 693 C C . ARG A 1 92 ? -3.013 4.117 -17.931 1.00 91.31 92 ARG A C 1
ATOM 695 O O . ARG A 1 92 ? -4.026 4.235 -17.242 1.00 91.31 92 ARG A O 1
ATOM 702 N N . GLY A 1 93 ? -2.838 3.151 -18.832 1.00 82.12 93 GLY A N 1
ATOM 703 C CA . GLY A 1 93 ? -3.785 2.053 -19.060 1.00 82.12 93 GLY A CA 1
ATOM 704 C C . GLY A 1 93 ? -3.545 0.883 -18.129 1.00 82.12 93 GLY A C 1
ATOM 705 O O . GLY A 1 93 ? -4.480 0.091 -17.894 1.00 82.12 93 GLY A O 1
#

pLDDT: mean 92.65, std 8.79, range [59.0, 98.69]

Sequence (93 aa):
MARVASLTASILVSLAAATALGQSALEKSFRDPPREARPHTWWHWMNGNVTRAGITADLEAMKQIGLGGAQIFNVSEGIPEGPIAYNSDEWRG

Solvent-accessible surface area (backbone atoms only — not comparable to full-atom values): 5494 Å² total; per-residue (Å²): 110,70,68,60,57,51,53,54,51,53,52,53,52,52,52,53,50,52,51,52,53,51,50,54,50,50,52,49,40,66,78,54,63,53,70,90,72,34,56,67,45,82,43,74,41,50,24,28,57,73,50,73,70,55,53,51,53,51,53,50,51,41,52,74,76,53,46,54,49,68,49,78,41,82,47,50,89,96,48,74,80,35,93,39,55,84,88,36,71,78,61,74,107